Protein AF-A0A1I4HRZ3-F1 (afdb_monomer_lite)

pLDDT: mean 80.88, std 15.79, range [40.44, 97.88]

Radius of gyration: 26.78 Å; chains: 1; bounding box: 66×9×65 Å

Secondary structure (DSSP, 8-state):
------HHHHHHHHHHHH-------PPPPHHHHHHHHHHHHHHHHHHHHHHHHHHH-

Organism: NCBI:txid334253

Structure (mmCIF, N/CA/C/O backbone):
data_AF-A0A1I4HRZ3-F1
#
_entry.id   AF-A0A1I4HRZ3-F1
#
loop_
_atom_site.group_PDB
_atom_site.id
_atom_site.type_symbol
_atom_site.label_atom_id
_atom_site.label_alt_id
_atom_site.label_comp_id
_atom_site.label_asym_id
_atom_site.label_entity_id
_atom_site.label_seq_id
_atom_site.pdbx_PDB_ins_code
_atom_site.Cartn_x
_atom_site.Cartn_y
_atom_site.Cartn_z
_atom_site.occupancy
_atom_site.B_iso_or_equiv
_atom_site.auth_seq_id
_atom_site.auth_comp_id
_atom_site.auth_asym_id
_atom_site.auth_atom_id
_atom_site.pdbx_PDB_model_num
ATOM 1 N N . MET A 1 1 ? -49.343 -2.230 38.933 1.00 40.44 1 MET A N 1
ATOM 2 C CA . MET A 1 1 ? -48.941 -2.335 37.512 1.00 40.44 1 MET A CA 1
ATOM 3 C C . MET A 1 1 ? -47.563 -1.712 37.380 1.00 40.44 1 MET A C 1
ATOM 5 O O . MET A 1 1 ? -47.412 -0.556 37.750 1.00 40.44 1 MET A O 1
ATOM 9 N N . ALA A 1 2 ? -46.549 -2.492 36.993 1.00 55.16 2 ALA A N 1
ATOM 10 C CA . ALA A 1 2 ? -45.177 -1.998 36.867 1.00 55.16 2 ALA A CA 1
ATOM 11 C C . ALA A 1 2 ? -45.094 -0.948 35.740 1.00 55.16 2 ALA A C 1
ATOM 13 O O . ALA A 1 2 ? -45.747 -1.136 34.710 1.00 55.16 2 ALA A O 1
ATOM 14 N N . PRO A 1 3 ? -44.341 0.152 35.917 1.00 57.84 3 PRO A N 1
ATOM 15 C CA . PRO A 1 3 ? -44.234 1.188 34.901 1.00 57.84 3 PRO A CA 1
ATOM 16 C C . PRO A 1 3 ? -43.591 0.589 33.649 1.00 57.84 3 PRO A C 1
ATOM 18 O O . PRO A 1 3 ? -42.494 0.034 33.707 1.00 57.84 3 PRO A O 1
ATOM 21 N N . TYR A 1 4 ? -44.298 0.676 32.522 1.00 60.78 4 TYR A N 1
ATOM 22 C CA . TYR A 1 4 ? -43.798 0.306 31.203 1.00 60.78 4 TYR A CA 1
ATOM 23 C C . TYR A 1 4 ? -42.556 1.155 30.912 1.00 60.78 4 TYR A C 1
ATOM 25 O O . TYR A 1 4 ? -42.661 2.322 30.535 1.00 60.78 4 TYR A O 1
ATOM 33 N N . LYS A 1 5 ? -41.365 0.600 31.164 1.00 60.97 5 LYS A N 1
ATOM 34 C CA . LYS A 1 5 ? -40.115 1.256 30.790 1.00 60.97 5 LYS A CA 1
ATOM 35 C C . LYS A 1 5 ? -40.106 1.307 29.260 1.00 60.97 5 LYS A C 1
ATOM 37 O O . LYS A 1 5 ? -40.206 0.249 28.635 1.00 60.97 5 LYS A O 1
ATOM 42 N N . PRO A 1 6 ? -40.044 2.493 28.637 1.00 65.12 6 PRO A N 1
ATOM 43 C CA . PRO A 1 6 ? -40.120 2.585 27.190 1.00 65.12 6 PRO A CA 1
ATOM 44 C C . PRO A 1 6 ? -38.952 1.813 26.570 1.00 65.12 6 PRO A C 1
ATOM 46 O O . PRO A 1 6 ? -37.812 1.945 27.011 1.00 65.12 6 PRO A O 1
ATOM 49 N N . PHE A 1 7 ? -39.230 1.045 25.514 1.00 62.47 7 PHE A N 1
ATOM 50 C CA . PHE A 1 7 ? -38.242 0.294 24.719 1.00 62.47 7 PHE A CA 1
ATOM 51 C C . PHE A 1 7 ? -37.018 1.139 24.308 1.00 62.47 7 PHE A C 1
ATOM 53 O O . PHE A 1 7 ? -35.910 0.630 24.141 1.00 62.47 7 PHE A O 1
ATOM 60 N N . ASN A 1 8 ? -37.219 2.455 24.205 1.00 65.31 8 ASN A N 1
ATOM 61 C CA . ASN A 1 8 ? -36.193 3.446 23.912 1.00 65.31 8 ASN A CA 1
ATOM 62 C C . ASN A 1 8 ? -35.071 3.509 24.968 1.00 65.31 8 ASN A C 1
ATOM 64 O O . ASN A 1 8 ? -33.945 3.868 24.642 1.00 65.31 8 ASN A O 1
ATOM 68 N N . ASP A 1 9 ? -35.341 3.138 26.222 1.00 71.81 9 ASP A N 1
ATOM 69 C CA . ASP A 1 9 ? -34.332 3.151 27.286 1.00 71.81 9 ASP A CA 1
ATOM 70 C C . ASP A 1 9 ? -33.371 1.957 27.185 1.00 71.81 9 ASP A C 1
ATOM 72 O O . ASP A 1 9 ? -32.171 2.090 27.407 1.00 71.81 9 ASP A O 1
ATOM 76 N N . VAL A 1 10 ? -33.870 0.795 26.749 1.00 70.38 10 VAL A N 1
ATOM 77 C CA . VAL A 1 10 ? -33.030 -0.385 26.485 1.00 70.38 10 VAL A CA 1
ATOM 78 C C . VAL A 1 10 ? -32.143 -0.144 25.266 1.00 70.38 10 VAL A C 1
ATOM 80 O O . VAL A 1 10 ? -30.947 -0.420 25.323 1.00 70.38 10 VAL A O 1
ATOM 83 N N . MET A 1 11 ? -32.687 0.438 24.193 1.00 67.19 11 MET A N 1
ATOM 84 C CA . MET A 1 11 ? -31.895 0.778 23.004 1.00 67.19 11 MET A CA 1
ATOM 85 C C . MET A 1 11 ? -30.849 1.856 23.298 1.00 67.19 11 MET A C 1
ATOM 87 O O . MET A 1 11 ? -29.699 1.717 22.884 1.00 67.19 11 MET A O 1
ATOM 91 N N . LYS A 1 12 ? -31.195 2.883 24.084 1.00 71.75 12 LYS A N 1
ATOM 92 C CA . LYS A 1 12 ? -30.245 3.914 24.524 1.00 71.75 12 LYS A CA 1
ATOM 93 C C . LYS A 1 12 ? -29.155 3.339 25.430 1.00 71.75 12 LYS A C 1
ATOM 95 O O . LYS A 1 12 ? -27.989 3.695 25.281 1.00 71.75 12 LYS A O 1
ATOM 100 N N . HIS A 1 13 ? -29.506 2.418 26.327 1.00 74.38 13 HIS A N 1
ATOM 101 C CA . HIS A 1 13 ? -28.542 1.713 27.168 1.00 74.38 13 HIS A CA 1
ATOM 102 C C . HIS A 1 13 ? -27.580 0.858 26.335 1.00 74.38 13 HIS A C 1
ATOM 104 O O . HIS A 1 13 ? -26.367 0.919 26.547 1.00 74.38 13 HIS A O 1
ATOM 110 N N . LYS A 1 14 ? -28.115 0.092 25.382 1.00 70.75 14 LYS A N 1
ATOM 111 C CA . LYS A 1 14 ? -27.344 -0.745 24.461 1.00 70.75 14 LYS A CA 1
ATOM 112 C C . LYS A 1 14 ? -26.402 0.095 23.610 1.00 70.75 14 LYS A C 1
ATOM 114 O O . LYS A 1 14 ? -25.214 -0.184 23.586 1.00 70.75 14 LYS A O 1
ATOM 119 N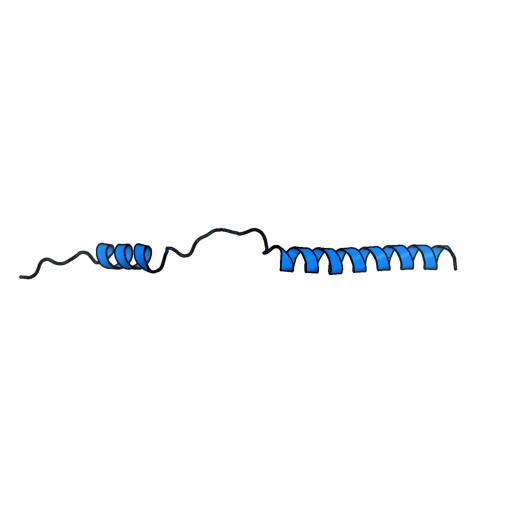 N . GLN A 1 15 ? -26.878 1.202 23.048 1.00 71.38 15 GLN A N 1
ATOM 120 C CA . GLN A 1 15 ? -26.050 2.147 22.299 1.00 71.38 15 GLN A CA 1
ATOM 121 C C . GLN A 1 15 ? -24.941 2.794 23.153 1.00 71.38 15 GLN A C 1
ATOM 123 O O . GLN A 1 15 ? -23.871 3.095 22.629 1.00 71.38 15 GLN A O 1
ATOM 128 N N . ASN A 1 16 ? -25.176 3.006 24.452 1.00 73.31 16 ASN A N 1
ATOM 129 C CA . ASN A 1 16 ? -24.193 3.601 25.362 1.00 73.31 16 ASN A CA 1
ATOM 130 C C . ASN A 1 16 ? -23.145 2.591 25.878 1.00 73.31 16 ASN A C 1
ATOM 132 O O . ASN A 1 16 ? -22.020 2.992 26.155 1.00 73.31 16 ASN A O 1
ATOM 136 N N . ILE A 1 17 ? -23.496 1.301 26.005 1.00 72.38 17 ILE A N 1
ATOM 137 C CA . ILE A 1 17 ? -22.552 0.220 26.364 1.00 72.38 17 ILE A CA 1
ATOM 138 C C . ILE A 1 17 ? -21.788 -0.276 25.138 1.00 72.38 17 ILE A C 1
ATOM 140 O O . ILE A 1 17 ? -20.569 -0.393 25.167 1.00 72.38 17 ILE A O 1
ATOM 144 N N . GLU A 1 18 ? -22.520 -0.639 24.089 1.00 69.94 18 GLU A N 1
ATOM 145 C CA . GLU A 1 18 ? -21.991 -1.352 22.921 1.00 69.94 18 GLU A CA 1
ATOM 146 C C . GLU A 1 18 ? -21.403 -0.369 21.896 1.00 69.94 18 GLU A C 1
ATOM 148 O O . GLU A 1 18 ? -20.656 -0.765 21.003 1.00 69.94 18 GLU A O 1
ATOM 153 N N . GLY A 1 19 ? -21.691 0.927 22.069 1.00 64.19 19 GLY A N 1
ATOM 154 C CA . GLY A 1 19 ? -21.368 1.976 21.116 1.00 64.19 19 GLY A CA 1
ATOM 155 C C . GLY A 1 19 ? -22.314 1.935 19.916 1.00 64.19 19 GLY A C 1
ATOM 156 O O . GLY A 1 19 ? -22.684 0.878 19.411 1.00 64.19 19 GLY A O 1
ATOM 157 N N . ALA A 1 20 ? -22.711 3.102 19.407 1.00 66.94 20 ALA A N 1
ATOM 158 C CA . ALA A 1 20 ? -23.295 3.155 18.069 1.00 66.94 20 ALA A CA 1
ATOM 159 C C . ALA A 1 20 ? -22.244 2.651 17.060 1.00 66.94 20 ALA A C 1
ATOM 161 O O . ALA A 1 20 ? -21.076 3.038 17.207 1.00 66.94 20 ALA A O 1
ATOM 162 N N . PRO A 1 21 ? -22.608 1.853 16.032 1.00 63.56 21 PRO A N 1
ATOM 163 C CA . PRO A 1 21 ? -21.679 1.511 14.964 1.00 63.56 21 PRO A CA 1
ATOM 164 C C . PRO A 1 21 ? -21.139 2.821 14.404 1.00 63.56 21 PRO A C 1
ATOM 166 O O . PRO A 1 21 ? -21.877 3.655 13.874 1.00 63.56 21 PRO A O 1
ATOM 169 N N . THR A 1 22 ? -19.856 3.074 14.654 1.00 59.69 22 THR A N 1
ATOM 170 C CA . THR A 1 22 ? -19.272 4.358 14.315 1.00 59.69 22 THR A CA 1
ATOM 171 C C . THR A 1 22 ? -19.231 4.437 12.796 1.00 59.69 22 THR A C 1
ATOM 173 O O . THR A 1 22 ? -18.504 3.697 12.140 1.00 59.69 22 THR A O 1
ATOM 176 N N . ASN A 1 23 ? -20.042 5.323 12.218 1.00 58.69 23 ASN A N 1
ATOM 177 C CA . ASN A 1 23 ? -20.073 5.587 10.780 1.00 58.69 23 ASN A CA 1
ATOM 178 C C . ASN A 1 23 ? -18.842 6.410 10.350 1.00 58.69 23 ASN A C 1
ATOM 180 O O . ASN A 1 23 ? -18.934 7.396 9.622 1.00 58.69 23 ASN A O 1
ATOM 184 N N . LYS A 1 24 ? -17.670 6.077 10.897 1.00 58.84 24 LYS A N 1
ATOM 185 C CA . LYS A 1 24 ? -16.412 6.733 10.576 1.00 58.84 24 LYS A CA 1
ATOM 186 C C . LYS A 1 24 ? -15.785 5.939 9.447 1.00 58.84 24 LYS A C 1
ATOM 188 O O . LYS A 1 24 ? -15.090 4.957 9.689 1.00 58.84 24 LYS A O 1
ATOM 193 N N . GLY A 1 25 ? -16.008 6.404 8.219 1.00 66.69 25 GLY A N 1
ATOM 194 C CA . GLY A 1 25 ? -15.103 6.140 7.105 1.00 66.69 25 GLY A CA 1
ATOM 195 C C . GLY A 1 25 ? -13.696 6.581 7.511 1.00 66.69 25 GLY A C 1
ATOM 196 O O . GLY A 1 25 ? -13.335 7.752 7.410 1.00 66.69 25 GLY A O 1
ATOM 197 N N . GLY A 1 26 ? -12.946 5.653 8.100 1.00 71.75 26 GLY A N 1
ATOM 198 C CA . GLY A 1 26 ? -11.631 5.895 8.665 1.00 71.75 26 GLY A CA 1
ATOM 199 C C . GLY A 1 26 ? -10.556 5.848 7.590 1.00 71.75 26 GLY A C 1
ATOM 200 O O . GLY A 1 26 ? -10.646 5.105 6.614 1.00 71.75 26 GLY A O 1
ATOM 201 N N . ARG A 1 27 ? -9.489 6.625 7.789 1.00 78.50 27 ARG A N 1
ATOM 202 C CA . ARG A 1 27 ? -8.248 6.437 7.032 1.00 78.50 27 ARG A CA 1
ATOM 203 C C . ARG A 1 27 ? -7.736 5.018 7.288 1.00 78.50 27 ARG A C 1
ATOM 205 O O . ARG A 1 27 ? -7.765 4.571 8.432 1.00 78.50 27 ARG A O 1
ATOM 212 N N . LEU A 1 28 ? -7.210 4.355 6.254 1.00 82.94 28 LEU A N 1
ATOM 213 C CA . LEU A 1 28 ? -6.584 3.046 6.441 1.00 82.94 28 LEU A CA 1
ATOM 214 C C . LEU A 1 28 ? -5.512 3.097 7.550 1.00 82.94 28 LEU A C 1
ATOM 216 O O . LEU A 1 28 ? -4.761 4.083 7.614 1.00 82.94 28 LEU A O 1
ATOM 220 N N . PRO A 1 29 ? -5.415 2.046 8.386 1.00 89.19 29 PRO A N 1
ATOM 221 C CA . PRO A 1 29 ? -4.347 1.893 9.364 1.00 89.19 29 PRO A CA 1
ATOM 222 C C . PRO A 1 29 ? 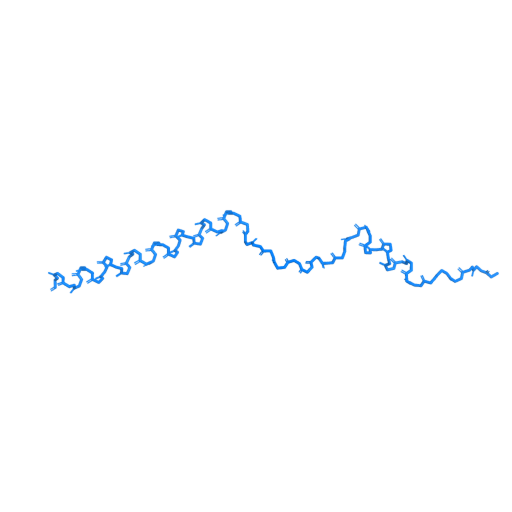-2.970 2.082 8.725 1.00 89.19 29 PRO A C 1
ATOM 224 O O . PRO A 1 29 ? -2.739 1.672 7.584 1.00 89.19 29 PRO A O 1
ATOM 227 N N . LEU A 1 30 ? -2.048 2.688 9.474 1.00 91.50 30 LEU A N 1
ATOM 228 C CA . LEU A 1 30 ? -0.704 3.020 8.994 1.00 91.50 30 LEU A CA 1
ATOM 229 C C . LEU A 1 30 ? 0.032 1.824 8.349 1.00 91.50 30 LEU A C 1
ATOM 231 O O . LEU A 1 30 ? 0.570 2.015 7.259 1.00 91.50 30 LEU A O 1
ATOM 235 N N . PRO A 1 31 ? 0.00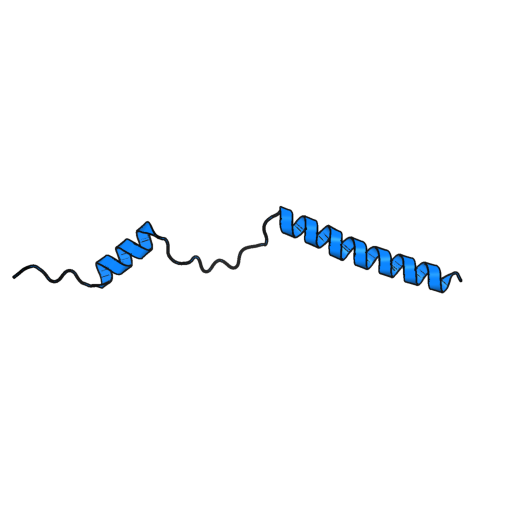2 0.596 8.911 1.00 93.19 31 PRO A N 1
ATOM 236 C CA . PRO A 1 31 ? 0.682 -0.546 8.296 1.00 93.19 31 PRO A CA 1
ATOM 237 C C . PRO A 1 31 ? 0.142 -0.888 6.905 1.00 93.19 31 PRO A C 1
ATOM 239 O O . PRO A 1 31 ? 0.908 -1.131 5.977 1.00 93.19 31 PRO A O 1
ATOM 242 N N . ILE A 1 32 ? -1.181 -0.842 6.728 1.00 94.50 32 ILE A N 1
ATOM 243 C CA . ILE A 1 32 ? -1.810 -1.191 5.450 1.00 94.50 32 ILE A CA 1
ATOM 244 C C . ILE A 1 32 ? -1.511 -0.122 4.395 1.00 94.50 32 ILE A C 1
ATOM 246 O O . ILE A 1 32 ? -1.282 -0.445 3.232 1.00 94.50 32 ILE A O 1
ATOM 250 N N . LYS A 1 33 ? -1.432 1.153 4.795 1.00 92.31 33 LYS A N 1
ATOM 251 C CA . LYS A 1 33 ? -0.986 2.226 3.895 1.00 92.31 33 LYS A CA 1
ATOM 252 C C . LYS A 1 33 ? 0.438 2.006 3.393 1.00 92.31 33 LYS A C 1
ATOM 254 O O . LYS A 1 33 ? 0.683 2.195 2.209 1.00 92.31 33 LYS A O 1
ATOM 259 N N . ILE A 1 34 ? 1.353 1.596 4.271 1.00 96.31 34 ILE A N 1
ATOM 260 C CA . ILE A 1 34 ? 2.753 1.327 3.907 1.00 96.31 34 ILE A CA 1
ATOM 261 C C . ILE A 1 34 ? 2.834 0.178 2.899 1.00 96.31 34 ILE A C 1
ATOM 263 O O . ILE A 1 34 ? 3.503 0.315 1.878 1.00 96.31 34 ILE A O 1
ATOM 267 N N . ILE A 1 35 ? 2.101 -0.913 3.143 1.00 96.25 35 ILE A N 1
ATOM 268 C CA . ILE A 1 35 ? 2.014 -2.040 2.202 1.00 96.25 35 ILE A CA 1
ATOM 269 C C . ILE A 1 35 ? 1.464 -1.564 0.852 1.00 96.25 35 ILE A C 1
ATOM 271 O O . ILE A 1 35 ? 2.034 -1.883 -0.188 1.00 96.25 35 ILE A O 1
ATOM 275 N N . GLY A 1 36 ? 0.408 -0.746 0.861 1.00 95.06 36 GLY A N 1
ATOM 276 C CA . GLY A 1 36 ? -0.140 -0.142 -0.353 1.00 95.06 36 GLY A CA 1
ATOM 277 C C . GLY A 1 36 ? 0.900 0.672 -1.127 1.00 95.06 36 GLY A C 1
ATOM 278 O O . GLY A 1 36 ? 1.074 0.454 -2.323 1.00 95.06 36 GLY A O 1
ATOM 279 N N . TYR A 1 37 ? 1.646 1.556 -0.460 1.00 96.06 37 TYR A N 1
ATOM 280 C CA . TYR A 1 37 ? 2.703 2.335 -1.113 1.00 96.06 37 TYR A CA 1
ATOM 281 C C . TYR A 1 37 ? 3.825 1.463 -1.676 1.00 96.06 37 TYR A C 1
ATOM 283 O O . TYR A 1 37 ?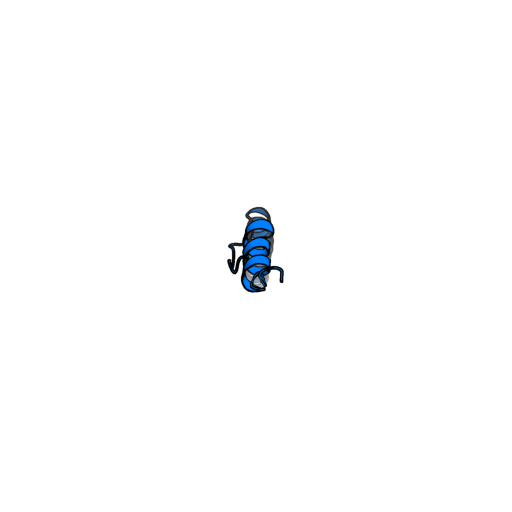 4.307 1.746 -2.768 1.00 96.06 37 TYR A O 1
ATOM 291 N N . PHE A 1 38 ? 4.218 0.396 -0.978 1.00 97.06 38 PHE A N 1
ATOM 292 C CA . PHE A 1 38 ? 5.244 -0.524 -1.466 1.00 97.06 38 PHE A CA 1
ATOM 293 C C . PHE A 1 38 ? 4.785 -1.277 -2.720 1.00 97.06 38 PHE A C 1
ATOM 295 O O . PHE A 1 38 ? 5.514 -1.330 -3.708 1.00 97.06 38 PHE A O 1
ATOM 302 N N . LEU A 1 39 ? 3.558 -1.806 -2.710 1.00 97.44 39 LEU A N 1
ATOM 303 C CA . LEU A 1 39 ? 3.002 -2.548 -3.842 1.00 97.44 39 LEU A CA 1
ATOM 304 C C . LEU A 1 39 ? 2.800 -1.647 -5.063 1.00 97.44 39 LEU A C 1
ATOM 306 O O . LEU A 1 39 ? 3.295 -1.954 -6.145 1.00 97.44 39 LEU A O 1
ATOM 310 N N . PHE A 1 40 ? 2.112 -0.515 -4.899 1.00 97.12 40 PHE A N 1
ATOM 311 C CA . PHE A 1 40 ? 1.857 0.399 -6.014 1.00 97.12 40 PHE A CA 1
ATOM 312 C C . PHE A 1 40 ? 3.132 1.098 -6.488 1.00 97.12 40 PHE A C 1
ATOM 314 O O . PHE A 1 40 ? 3.352 1.197 -7.692 1.00 97.12 40 PHE A O 1
ATOM 321 N N . GLY A 1 41 ? 4.001 1.520 -5.568 1.00 97.31 41 GLY A N 1
ATOM 322 C CA . GLY A 1 41 ? 5.298 2.100 -5.910 1.00 97.31 41 GLY A CA 1
ATOM 323 C C . GLY A 1 41 ? 6.181 1.115 -6.674 1.00 97.31 41 GLY A C 1
ATOM 324 O O . GLY A 1 41 ? 6.743 1.476 -7.704 1.00 97.31 41 GLY A O 1
ATOM 325 N N . GLY A 1 42 ? 6.241 -0.144 -6.229 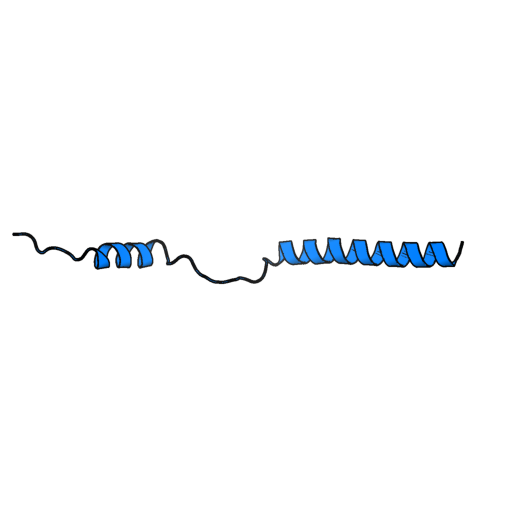1.00 97.31 42 GLY A N 1
ATOM 326 C CA . GLY A 1 42 ? 6.992 -1.203 -6.902 1.00 97.31 42 GLY A CA 1
ATOM 327 C C . GLY A 1 42 ? 6.458 -1.527 -8.298 1.00 97.31 42 GLY A C 1
ATOM 328 O O . GLY A 1 42 ? 7.244 -1.640 -9.237 1.00 97.31 42 GLY A O 1
ATOM 329 N N . MET A 1 43 ? 5.134 -1.616 -8.466 1.00 97.31 43 MET A N 1
ATOM 330 C CA . MET A 1 43 ? 4.517 -1.857 -9.778 1.00 97.31 43 MET A CA 1
ATOM 331 C C . MET A 1 43 ? 4.779 -0.712 -10.760 1.00 97.31 43 MET A C 1
ATOM 333 O O . MET A 1 43 ? 5.143 -0.963 -11.908 1.00 97.31 43 MET A O 1
ATOM 337 N N . ILE A 1 44 ? 4.632 0.538 -10.312 1.00 97.88 44 ILE A N 1
ATOM 338 C CA . ILE A 1 44 ? 4.909 1.717 -11.144 1.00 97.88 44 ILE A CA 1
ATOM 339 C C . ILE A 1 44 ? 6.388 1.745 -11.538 1.00 97.88 44 ILE A C 1
ATOM 341 O O . ILE A 1 44 ? 6.707 1.940 -12.709 1.00 97.88 44 ILE A O 1
ATOM 345 N N . LEU A 1 45 ? 7.288 1.500 -10.581 1.00 97.75 45 LEU A N 1
ATOM 346 C CA . LEU A 1 45 ? 8.725 1.466 -10.833 1.00 97.75 45 LEU A CA 1
ATOM 347 C C . LEU A 1 45 ? 9.094 0.381 -11.854 1.00 97.75 45 LEU A C 1
ATOM 349 O O . LEU A 1 45 ? 9.823 0.666 -12.801 1.00 97.75 45 LEU A O 1
ATOM 353 N N . MET A 1 46 ? 8.553 -0.831 -11.708 1.00 97.56 46 MET A N 1
ATOM 354 C CA . MET A 1 46 ? 8.750 -1.913 -12.678 1.00 97.56 46 MET A CA 1
ATOM 355 C C . MET A 1 46 ? 8.230 -1.548 -14.069 1.00 97.56 46 MET A C 1
ATOM 357 O O . MET A 1 46 ? 8.916 -1.802 -15.055 1.00 97.56 46 MET A O 1
ATOM 361 N N . GLY A 1 47 ? 7.061 -0.908 -14.161 1.00 97.56 47 GLY A N 1
ATOM 362 C CA . GLY A 1 47 ? 6.516 -0.439 -15.435 1.00 97.56 47 GLY A CA 1
ATOM 363 C C . GLY A 1 47 ? 7.431 0.571 -16.131 1.00 97.56 47 GLY A C 1
ATOM 364 O O . GLY A 1 47 ? 7.703 0.437 -17.322 1.00 97.56 47 GLY A O 1
ATOM 365 N N . ILE A 1 48 ? 7.969 1.540 -15.385 1.00 97.62 48 ILE A N 1
ATOM 366 C CA . ILE A 1 48 ? 8.909 2.535 -15.922 1.00 97.62 48 ILE A CA 1
ATOM 367 C C . ILE A 1 48 ? 10.195 1.858 -16.404 1.00 97.62 48 ILE A C 1
ATOM 369 O O . ILE A 1 48 ? 10.644 2.123 -17.517 1.00 97.62 48 ILE A O 1
ATOM 373 N N . LEU A 1 49 ? 10.770 0.958 -15.600 1.00 97.25 49 LEU A N 1
ATOM 374 C CA . LEU A 1 49 ? 11.977 0.219 -15.977 1.00 97.25 49 LEU A CA 1
ATOM 375 C C . LEU A 1 49 ? 11.756 -0.627 -17.236 1.00 97.25 49 LEU A C 1
ATOM 377 O O . LEU A 1 49 ? 12.618 -0.644 -18.110 1.00 97.25 49 LEU A O 1
ATOM 381 N N . ALA A 1 50 ? 10.596 -1.275 -17.360 1.00 96.81 50 ALA A N 1
ATOM 382 C CA . ALA A 1 50 ? 10.237 -2.047 -18.544 1.00 96.81 50 ALA A CA 1
ATOM 383 C C . ALA A 1 50 ? 10.104 -1.163 -19.794 1.00 96.81 50 ALA A C 1
ATOM 385 O O . ALA A 1 50 ? 10.602 -1.536 -20.854 1.00 96.81 50 ALA A O 1
ATOM 386 N N . MET A 1 51 ? 9.491 0.022 -19.680 1.00 96.69 51 MET A N 1
ATOM 387 C CA . MET A 1 51 ? 9.407 0.970 -20.799 1.00 96.69 51 MET A CA 1
ATOM 388 C C . MET A 1 51 ? 10.787 1.478 -21.220 1.00 96.69 51 MET A C 1
ATOM 390 O O . MET A 1 51 ? 11.070 1.524 -22.414 1.00 96.69 51 MET A O 1
ATOM 394 N N . ILE A 1 52 ? 11.653 1.811 -20.258 1.00 96.94 52 ILE A N 1
ATOM 395 C CA . ILE A 1 52 ? 13.032 2.229 -20.540 1.00 96.94 52 ILE A CA 1
ATOM 396 C C . ILE A 1 52 ? 13.781 1.099 -21.247 1.00 96.94 52 ILE A C 1
ATOM 398 O O . ILE A 1 52 ? 14.352 1.328 -22.310 1.00 96.94 52 ILE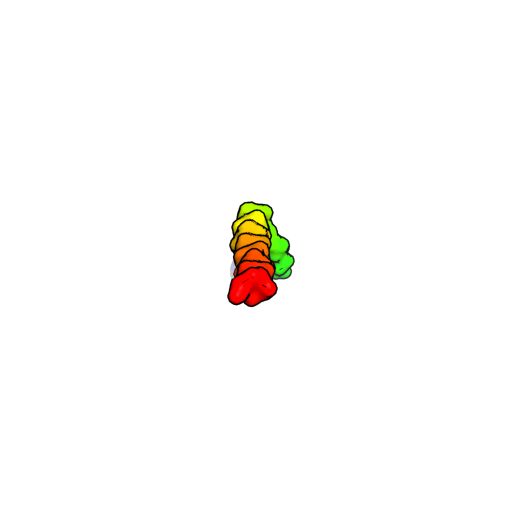 A O 1
ATOM 402 N N . ALA A 1 53 ? 13.723 -0.124 -20.715 1.00 95.94 53 ALA A N 1
ATOM 403 C CA . ALA A 1 53 ? 14.361 -1.283 -21.328 1.00 95.94 53 ALA A CA 1
ATOM 404 C C . ALA A 1 53 ? 13.870 -1.507 -22.769 1.00 95.94 53 ALA A C 1
ATOM 406 O O . ALA A 1 53 ? 14.687 -1.631 -23.671 1.00 95.94 53 ALA A O 1
ATOM 407 N N . ASN A 1 54 ? 12.557 -1.454 -23.008 1.00 95.38 54 ASN A N 1
ATOM 408 C CA . ASN A 1 54 ? 11.971 -1.588 -24.346 1.00 95.38 54 ASN A CA 1
ATOM 409 C C . ASN A 1 54 ? 12.317 -0.425 -25.294 1.00 95.38 54 ASN A C 1
ATOM 411 O O . ASN A 1 54 ? 12.190 -0.557 -26.500 1.00 95.38 54 ASN A O 1
ATOM 415 N N . SER A 1 55 ? 12.672 0.751 -24.776 1.00 94.12 55 SER A N 1
ATOM 416 C CA . SER A 1 55 ? 13.111 1.876 -25.615 1.00 94.12 55 SER A CA 1
ATOM 417 C C . SER A 1 55 ? 14.604 1.835 -25.957 1.00 94.12 55 SER A C 1
ATOM 419 O O . SER A 1 55 ? 15.032 2.541 -26.867 1.00 94.12 55 SER A O 1
ATOM 421 N N . MET A 1 56 ? 15.394 1.042 -25.225 1.00 89.81 56 MET A N 1
ATOM 422 C CA . MET A 1 56 ? 16.843 0.909 -25.415 1.00 89.81 56 MET A CA 1
ATOM 423 C C . MET A 1 56 ? 17.248 -0.343 -26.212 1.00 89.81 56 MET A C 1
ATOM 425 O O . MET A 1 56 ? 18.368 -0.374 -26.723 1.00 89.81 56 MET A O 1
ATOM 429 N N . PHE A 1 57 ? 16.369 -1.345 -26.310 1.00 77.88 57 PHE A N 1
ATOM 430 C CA . PHE A 1 57 ? 16.536 -2.591 -27.073 1.00 77.88 57 PHE A CA 1
ATOM 431 C C . PHE A 1 57 ? 15.453 -2.712 -28.145 1.00 77.88 57 PHE A C 1
ATOM 433 O O . PHE A 1 57 ? 15.754 -3.306 -29.204 1.00 77.88 57 PHE A O 1
#

Sequence (57 aa):
MAPYKPFNDVMKHKQNIEGAPTNKGGRLPLPIKIIGYFLFGGMILMGILAMIANSMF

Foldseek 3Di:
DDPPPPPVVVVVVCCVVVNDPPPDPDDPDPVVVVVVCCVVVVVVVVVVVVVVVVVVD